Protein AF-A0A2V7YKN6-F1 (afdb_monomer_lite)

Sequence (130 aa):
MDGRFDLPEPHGTCELQIPEEVLAADVTSRRASGFGITAEIGTLVPYQRPQSWAANLFRAGFRGIFYWLRHDPARSEALALFGPHGERKTWKRGRERAISGELIRRLRTECGIEVVAPPRSDQLRIIDEM

Foldseek 3Di:
DPPDDPDPFPFFDWDWDDPDDFQAAECVDPCVVVVVRDLCLQPDPPCPVVVVVVVVCVVVVGFWYWAFHPPDPVRDIDIGGDDDDDDDPPTDIHDTDGDDPVNQVCCCPVVVDHDDGDDDPVRDDDDDDD

pLDDT: mean 82.34, std 13.86, range [32.84, 97.19]

Secondary structure (DSSP, 8-state):
------PPP--EEEEE--SS---EEE-SSGGGGGGT--GGGGT-SSTHHHHHHHHHHHHTT--EEEEE-TT-TT--EEEEE-S--S--TTS-EEEEEEPPHHHHHHHHHHH-----PPPPGGG-------

Radius of gyration: 18.83 Å; chains: 1; bounding box: 41×33×48 Å

Structure (mmCIF, N/CA/C/O backbone):
data_AF-A0A2V7YKN6-F1
#
_entry.id   AF-A0A2V7YKN6-F1
#
loop_
_atom_site.group_PDB
_atom_site.id
_atom_site.type_symbol
_atom_site.label_atom_id
_atom_site.label_alt_id
_atom_site.label_comp_id
_atom_site.label_asym_id
_atom_site.label_entity_id
_atom_site.label_seq_id
_atom_site.pdbx_PDB_ins_code
_atom_site.Cartn_x
_atom_site.Cartn_y
_atom_site.Cartn_z
_atom_site.occupancy
_atom_site.B_iso_or_equiv
_atom_site.auth_seq_id
_atom_site.auth_comp_id
_atom_site.auth_asym_id
_atom_site.auth_atom_id
_atom_site.pdbx_PDB_model_num
ATOM 1 N N . MET A 1 1 ? -24.016 5.349 -16.134 1.00 32.84 1 MET A N 1
ATOM 2 C CA . MET A 1 1 ? -22.964 6.110 -15.432 1.00 32.84 1 MET A CA 1
ATOM 3 C C . MET A 1 1 ? -21.658 5.708 -16.071 1.00 32.84 1 MET A C 1
ATOM 5 O O . MET A 1 1 ? -21.279 4.552 -15.949 1.00 32.84 1 MET A O 1
ATOM 9 N N . ASP A 1 2 ? -21.074 6.612 -16.846 1.00 37.25 2 ASP A N 1
ATOM 10 C CA . ASP A 1 2 ? -19.891 6.344 -17.657 1.00 37.25 2 ASP A CA 1
ATOM 11 C C . ASP A 1 2 ? -18.654 6.445 -16.752 1.00 37.25 2 ASP A C 1
ATOM 13 O O . ASP A 1 2 ? -18.341 7.513 -16.225 1.00 37.25 2 ASP A O 1
ATOM 17 N N . GLY A 1 3 ? -18.035 5.303 -16.449 1.00 35.44 3 GLY A N 1
ATOM 18 C CA . GLY A 1 3 ? -16.965 5.146 -15.456 1.00 35.44 3 GLY A CA 1
ATOM 19 C C . GLY A 1 3 ? -15.605 5.635 -15.949 1.00 35.44 3 GLY A C 1
ATOM 20 O O . GLY A 1 3 ? -14.612 4.920 -15.830 1.00 35.44 3 GLY A O 1
ATOM 21 N N . ARG A 1 4 ? -15.555 6.832 -16.538 1.00 39.44 4 ARG A N 1
ATOM 22 C CA . ARG A 1 4 ? -14.326 7.423 -17.061 1.00 39.44 4 ARG A CA 1
ATOM 23 C C . ARG A 1 4 ? -13.459 7.919 -15.902 1.00 39.44 4 ARG A C 1
ATOM 25 O O . ARG A 1 4 ? -13.660 9.007 -15.370 1.00 39.44 4 ARG A O 1
ATOM 32 N N . PHE A 1 5 ? -12.491 7.101 -15.504 1.00 43.38 5 PHE A N 1
ATOM 33 C CA . PHE A 1 5 ? -11.381 7.538 -14.666 1.00 43.38 5 PHE A CA 1
ATOM 34 C C . PHE A 1 5 ? -10.340 8.195 -15.577 1.00 43.38 5 PHE A C 1
ATOM 36 O O . PHE A 1 5 ? -9.469 7.512 -16.109 1.00 43.38 5 PHE A O 1
ATOM 43 N N . ASP A 1 6 ? -10.436 9.512 -15.778 1.00 43.03 6 ASP A N 1
ATOM 44 C CA . ASP A 1 6 ? -9.316 10.291 -16.320 1.00 43.03 6 ASP A CA 1
ATOM 45 C C . ASP A 1 6 ? -8.222 10.330 -15.241 1.00 43.03 6 ASP A C 1
ATOM 47 O O . ASP A 1 6 ? -8.135 11.254 -14.430 1.00 43.03 6 ASP A O 1
ATOM 51 N N . LEU A 1 7 ? -7.432 9.259 -15.163 1.00 43.66 7 LEU A N 1
ATOM 52 C CA . LEU A 1 7 ? -6.197 9.272 -14.397 1.00 43.66 7 LEU A CA 1
ATOM 53 C C . LEU A 1 7 ? -5.201 10.152 -15.166 1.00 43.66 7 LEU A C 1
ATOM 55 O O . LEU A 1 7 ? -5.057 9.961 -16.377 1.00 43.66 7 LEU A O 1
ATOM 59 N N . PRO A 1 8 ? -4.518 11.111 -14.513 1.00 50.59 8 PRO A N 1
ATOM 60 C CA . PRO A 1 8 ? -3.394 11.791 -15.147 1.00 50.59 8 PRO A CA 1
ATOM 61 C C . PRO A 1 8 ? -2.376 10.742 -15.605 1.00 50.59 8 PRO A C 1
ATOM 63 O O . PRO A 1 8 ? -2.274 9.679 -14.984 1.00 50.59 8 PRO A O 1
ATOM 66 N N . GLU A 1 9 ? -1.639 11.022 -16.685 1.00 53.22 9 GLU A N 1
ATOM 67 C CA . GLU A 1 9 ? -0.585 10.110 -17.133 1.00 53.22 9 GLU A CA 1
ATOM 68 C C . GLU A 1 9 ? 0.332 9.783 -15.937 1.00 53.22 9 GLU A C 1
ATOM 70 O O . GLU A 1 9 ? 0.825 10.691 -15.262 1.00 53.22 9 GLU A O 1
ATOM 75 N N . PRO A 1 10 ? 0.505 8.500 -15.574 1.00 54.03 10 PRO A N 1
ATOM 76 C CA . PRO A 1 10 ? 1.292 8.153 -14.402 1.00 54.03 10 PRO A CA 1
ATOM 77 C C . PRO A 1 10 ? 2.772 8.419 -14.698 1.00 54.03 10 PRO A C 1
ATOM 79 O O . PRO A 1 10 ? 3.430 7.645 -15.388 1.00 54.03 10 PRO A O 1
ATOM 82 N N . HIS A 1 11 ? 3.303 9.526 -14.174 1.00 64.44 11 HIS A N 1
ATOM 83 C CA . HIS A 1 11 ? 4.680 9.965 -14.427 1.00 64.44 11 HIS A CA 1
ATOM 84 C C . HIS A 1 11 ? 5.685 9.523 -13.353 1.00 64.44 11 HIS A C 1
ATOM 86 O O . HIS A 1 11 ? 6.891 9.713 -13.527 1.00 64.44 11 HIS A O 1
ATOM 92 N N . GLY A 1 12 ? 5.234 8.934 -12.241 1.00 76.75 12 GLY A N 1
ATOM 93 C CA . GLY A 1 12 ? 6.094 8.778 -11.074 1.00 76.75 12 GLY A CA 1
ATOM 94 C C . GLY A 1 12 ? 5.436 8.209 -9.827 1.00 76.75 12 GLY A C 1
ATOM 95 O O . GLY A 1 12 ? 4.278 7.796 -9.824 1.00 76.75 12 GLY A O 1
ATOM 96 N N . THR A 1 13 ? 6.201 8.214 -8.741 1.00 85.31 13 THR A N 1
ATOM 97 C CA . THR A 1 13 ? 5.687 8.014 -7.384 1.00 85.31 13 THR A CA 1
ATOM 98 C C . THR A 1 13 ? 5.506 9.370 -6.712 1.00 85.31 13 THR A C 1
ATOM 100 O O . THR A 1 13 ? 6.228 10.323 -7.004 1.00 85.31 13 THR A O 1
ATOM 103 N N . CYS A 1 14 ? 4.545 9.484 -5.801 1.00 86.94 14 CYS A N 1
ATOM 104 C CA . CYS A 1 14 ? 4.386 10.682 -4.986 1.00 86.94 14 CYS A CA 1
ATOM 105 C C . CYS A 1 14 ? 4.338 10.317 -3.508 1.00 86.94 14 CYS A C 1
ATOM 107 O O . CYS A 1 14 ? 3.802 9.281 -3.116 1.00 86.94 14 CYS A O 1
ATOM 109 N N . GLU A 1 15 ? 4.915 11.184 -2.688 1.00 88.94 15 GLU A N 1
ATOM 110 C CA . GLU A 1 15 ? 4.726 11.136 -1.246 1.00 88.94 15 GLU A CA 1
ATOM 111 C C . GLU A 1 15 ? 3.321 11.666 -0.930 1.00 88.94 15 GLU A C 1
ATOM 113 O O . GLU A 1 15 ? 2.888 12.683 -1.476 1.00 88.94 15 GLU A O 1
ATOM 118 N N . LEU A 1 16 ? 2.592 10.978 -0.055 1.00 88.50 16 LEU A N 1
ATOM 119 C CA . LEU A 1 1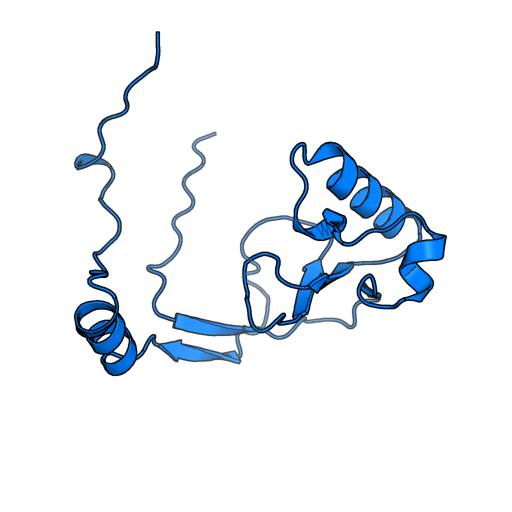6 ? 1.230 11.343 0.308 1.00 88.50 16 LEU A CA 1
ATOM 120 C C . LEU A 1 16 ? 1.100 11.379 1.826 1.00 88.50 16 LEU A C 1
ATOM 122 O O . LEU A 1 16 ? 1.381 10.389 2.499 1.00 88.50 16 LEU A O 1
ATOM 126 N N . GLN A 1 17 ? 0.666 12.520 2.359 1.00 87.94 17 GLN A N 1
ATOM 127 C CA . GLN A 1 17 ? 0.449 12.672 3.790 1.00 87.94 17 GLN A CA 1
ATOM 128 C C . GLN A 1 17 ? -1.027 12.455 4.125 1.00 87.94 17 GLN A C 1
ATOM 130 O O . GLN A 1 17 ? -1.910 13.113 3.569 1.00 87.94 17 GLN A O 1
ATOM 135 N N . ILE A 1 18 ? -1.284 11.550 5.066 1.00 88.44 18 ILE A N 1
ATOM 136 C CA . ILE A 1 18 ? -2.624 11.320 5.606 1.00 88.44 18 ILE A CA 1
ATOM 137 C C . ILE A 1 18 ? -2.978 12.521 6.499 1.00 88.44 18 ILE A C 1
ATOM 139 O O . ILE A 1 18 ? -2.155 12.914 7.329 1.00 88.44 18 ILE A O 1
ATOM 143 N N . PRO A 1 19 ? -4.154 13.151 6.316 1.00 84.94 19 PRO A N 1
ATOM 144 C CA . PRO A 1 19 ? -4.489 14.405 6.996 1.00 84.94 19 PRO A CA 1
ATOM 145 C C . PRO A 1 19 ? -4.752 14.244 8.497 1.00 84.94 19 PRO A C 1
ATOM 147 O O . PRO A 1 19 ? -4.674 15.225 9.232 1.00 84.94 19 PRO A O 1
ATOM 150 N N . GLU A 1 20 ? -5.070 13.031 8.939 1.00 87.62 20 GLU A N 1
ATOM 151 C CA . GLU A 1 20 ? -5.389 12.692 10.322 1.00 87.62 20 GLU A CA 1
ATOM 152 C C . GLU A 1 20 ? -4.666 11.409 10.736 1.00 87.62 20 GLU A C 1
ATOM 154 O O . GLU A 1 20 ? -4.317 10.577 9.894 1.00 87.62 20 GLU A O 1
ATOM 159 N N . GLU A 1 21 ? -4.437 11.242 12.037 1.00 90.56 21 GLU A N 1
ATOM 160 C CA . GLU A 1 21 ? -3.938 9.977 12.566 1.00 90.56 21 GLU A CA 1
ATOM 161 C C . GLU A 1 21 ? -5.009 8.892 12.420 1.00 90.56 21 GLU A C 1
ATOM 163 O O . GLU A 1 21 ? -6.172 9.070 12.785 1.00 90.56 21 GLU A O 1
ATOM 168 N N . VAL A 1 22 ? -4.609 7.744 11.878 1.00 91.69 22 VAL A N 1
ATOM 169 C CA . VAL A 1 22 ? -5.504 6.623 11.586 1.00 91.69 22 VAL A CA 1
ATOM 170 C C . VAL A 1 22 ? -5.096 5.436 12.443 1.00 91.69 22 VAL A C 1
ATOM 172 O O . VAL A 1 22 ? -3.980 4.931 12.334 1.00 91.69 22 VAL A O 1
ATOM 175 N N . LEU A 1 23 ? -6.039 4.920 13.234 1.00 95.88 23 LEU A N 1
ATOM 176 C CA . LEU A 1 23 ? -5.880 3.625 13.888 1.00 95.88 23 LEU A CA 1
ATOM 177 C C . LEU A 1 23 ? -6.031 2.507 12.847 1.00 95.88 23 LEU A C 1
ATOM 179 O O . LEU A 1 23 ? -7.146 2.165 12.442 1.00 95.88 23 LEU A O 1
ATOM 183 N N . ALA A 1 24 ? -4.912 1.947 12.398 1.00 95.50 24 ALA A N 1
ATOM 184 C CA . ALA A 1 24 ? -4.884 0.857 11.430 1.00 95.50 24 ALA A CA 1
ATOM 185 C C . ALA A 1 24 ? -4.671 -0.501 12.109 1.00 95.50 24 ALA A C 1
ATOM 187 O O . ALA A 1 24 ? -3.918 -0.622 13.075 1.00 95.50 24 ALA A O 1
ATOM 188 N N . ALA A 1 25 ? -5.334 -1.531 11.588 1.00 94.75 25 ALA A N 1
ATOM 189 C CA . ALA A 1 25 ? -5.099 -2.904 11.999 1.00 94.75 25 ALA A CA 1
ATOM 190 C C . ALA A 1 25 ? -3.778 -3.391 11.395 1.00 94.75 25 ALA A C 1
ATOM 192 O O . ALA A 1 25 ? -3.670 -3.534 10.176 1.00 94.75 25 ALA A O 1
ATOM 193 N N . ASP A 1 26 ? -2.784 -3.652 12.241 1.00 93.75 26 ASP A N 1
ATOM 194 C CA . ASP A 1 26 ? -1.523 -4.252 11.815 1.00 93.75 26 ASP A CA 1
ATOM 195 C C . ASP A 1 26 ? -1.687 -5.764 11.623 1.00 93.75 26 ASP A C 1
ATOM 197 O O . ASP A 1 26 ? -1.693 -6.544 12.582 1.00 93.75 26 ASP A O 1
ATOM 201 N N . VAL A 1 27 ? -1.826 -6.173 10.360 1.00 90.12 27 VAL A N 1
ATOM 202 C CA . VAL A 1 27 ? -1.955 -7.584 9.975 1.00 90.12 27 VAL A CA 1
ATOM 203 C C . VAL A 1 27 ? -0.615 -8.227 9.624 1.00 90.12 27 VAL A C 1
ATOM 205 O O . VAL A 1 27 ? -0.568 -9.413 9.300 1.00 90.12 27 VAL A O 1
ATOM 208 N N . THR A 1 28 ? 0.483 -7.473 9.718 1.00 88.94 28 THR A N 1
ATOM 209 C CA . THR A 1 28 ? 1.849 -8.000 9.583 1.00 88.94 28 THR A CA 1
ATOM 210 C C . THR A 1 28 ? 2.334 -8.649 10.881 1.00 88.94 28 THR A C 1
ATOM 212 O O . THR A 1 28 ? 3.177 -9.551 10.864 1.00 88.94 28 THR A O 1
ATOM 215 N N . SER A 1 29 ? 1.762 -8.239 12.015 1.00 90.25 29 SER A N 1
ATOM 216 C CA . SER A 1 29 ? 2.067 -8.789 13.329 1.00 90.25 29 SER A CA 1
ATOM 217 C C . SER A 1 29 ? 1.716 -10.273 13.438 1.00 90.25 29 SER A C 1
ATOM 219 O O . SER A 1 29 ? 0.609 -10.704 13.120 1.00 90.25 29 SER A O 1
ATOM 221 N N . ARG A 1 30 ? 2.611 -11.068 14.041 1.00 86.62 30 ARG A N 1
ATOM 222 C CA . ARG A 1 30 ? 2.351 -12.489 14.353 1.00 86.62 30 ARG A CA 1
ATOM 223 C C . ARG A 1 30 ? 1.086 -12.699 15.193 1.00 86.62 30 ARG A C 1
ATOM 225 O O . ARG A 1 30 ? 0.455 -13.749 15.085 1.00 86.62 30 ARG A O 1
ATOM 232 N N . ARG A 1 31 ? 0.683 -11.705 15.995 1.00 89.06 31 ARG A N 1
ATOM 233 C CA . ARG A 1 31 ? -0.552 -11.758 16.797 1.00 89.06 31 ARG A CA 1
ATOM 234 C C . ARG A 1 31 ? -1.821 -11.763 15.939 1.00 89.06 31 ARG A C 1
ATOM 236 O O . ARG A 1 31 ? -2.833 -12.281 16.396 1.00 89.06 31 ARG A O 1
ATOM 243 N N . ALA A 1 32 ? -1.760 -11.265 14.701 1.00 86.56 32 ALA A N 1
ATOM 244 C CA . ALA A 1 32 ? -2.889 -11.266 13.772 1.00 86.56 32 ALA A CA 1
ATOM 245 C C . ALA A 1 32 ? -3.392 -12.689 13.457 1.00 86.56 32 ALA A C 1
ATOM 247 O O . ALA A 1 32 ? -4.588 -12.884 13.243 1.00 86.56 32 ALA A O 1
ATOM 248 N N . SER A 1 33 ? -2.514 -13.700 13.531 1.00 83.81 33 SER A N 1
ATOM 249 C CA . SER A 1 33 ? -2.890 -15.112 13.355 1.00 83.81 33 SER A CA 1
ATOM 250 C C . SER A 1 33 ? -3.967 -15.585 14.341 1.00 83.81 33 SER A C 1
ATOM 252 O O . SER A 1 33 ? -4.817 -16.394 13.973 1.00 83.81 33 SER A O 1
ATOM 254 N N . GLY A 1 34 ? -4.009 -15.021 15.555 1.00 84.25 34 GLY A N 1
ATOM 255 C CA . GLY A 1 34 ? -5.045 -15.315 16.551 1.00 84.25 34 GLY A CA 1
ATOM 256 C C . GLY A 1 34 ? -6.453 -14.864 16.143 1.00 84.25 34 GLY A C 1
ATOM 257 O O . GLY A 1 34 ? -7.430 -15.300 16.742 1.00 84.25 34 GLY A O 1
ATOM 258 N N . PHE A 1 35 ? -6.568 -14.035 15.102 1.00 79.94 35 PHE A N 1
ATOM 259 C CA . PHE A 1 35 ? -7.831 -13.553 14.536 1.00 79.94 35 PHE A CA 1
ATOM 260 C C . PHE A 1 35 ? -8.185 -14.253 13.213 1.00 79.94 35 PHE A C 1
ATOM 262 O O . PHE A 1 35 ? -9.040 -13.780 12.466 1.00 79.94 35 PHE A O 1
ATOM 269 N N . GLY A 1 36 ? -7.510 -15.366 12.897 1.00 78.31 36 GLY A N 1
ATOM 270 C CA . GLY A 1 36 ? -7.709 -16.110 11.651 1.00 78.31 36 GLY A CA 1
ATOM 271 C C . GLY A 1 36 ? -7.164 -15.397 10.411 1.00 78.31 36 GLY A C 1
ATOM 272 O O . GLY A 1 36 ? -7.503 -15.779 9.292 1.00 78.31 36 GLY A O 1
ATOM 273 N N . ILE A 1 37 ? -6.339 -14.361 10.595 1.00 81.25 37 ILE A N 1
ATOM 274 C CA . ILE A 1 37 ? -5.670 -13.660 9.502 1.00 81.25 37 ILE A CA 1
ATOM 275 C C . ILE A 1 37 ? -4.436 -14.458 9.083 1.00 81.25 37 ILE A C 1
ATOM 277 O O . ILE A 1 37 ? -3.589 -14.807 9.906 1.00 81.25 37 ILE A O 1
ATOM 281 N N . THR A 1 38 ? -4.332 -14.730 7.786 1.00 76.06 38 THR A N 1
ATOM 282 C CA . THR A 1 38 ? -3.214 -15.448 7.168 1.00 76.06 38 THR A CA 1
ATOM 283 C C . THR A 1 38 ? -2.507 -14.544 6.156 1.00 76.06 38 THR A C 1
ATOM 285 O O . THR A 1 38 ? -2.989 -13.459 5.822 1.00 76.06 38 THR A O 1
ATOM 288 N N . ALA A 1 39 ? -1.382 -15.009 5.600 1.00 71.19 39 ALA A N 1
ATOM 289 C CA . ALA A 1 39 ? -0.721 -14.335 4.477 1.00 71.19 39 ALA A CA 1
ATOM 290 C C . ALA A 1 39 ? -1.642 -14.173 3.246 1.00 71.19 39 ALA A C 1
ATOM 292 O O . ALA A 1 39 ? -1.359 -13.370 2.359 1.00 71.19 39 ALA A O 1
ATOM 293 N N . GLU A 1 40 ? -2.773 -14.888 3.215 1.00 72.62 40 GLU A N 1
ATOM 294 C CA . GLU A 1 40 ? -3.756 -14.806 2.143 1.00 72.62 40 GLU A CA 1
ATOM 295 C C . GLU A 1 40 ? -4.540 -13.484 2.111 1.00 72.62 40 GLU A C 1
ATOM 297 O O . GLU A 1 40 ? -5.200 -13.184 1.115 1.00 72.62 40 GLU A O 1
ATOM 302 N N . ILE A 1 41 ? -4.434 -12.651 3.154 1.00 69.06 41 ILE A N 1
ATOM 303 C CA . ILE A 1 41 ? -5.044 -11.311 3.199 1.00 69.06 41 ILE A CA 1
ATOM 304 C C . ILE A 1 41 ? -4.618 -10.414 2.034 1.00 69.06 41 ILE A C 1
ATOM 306 O O . ILE A 1 41 ? -5.397 -9.566 1.604 1.00 69.06 41 ILE A O 1
ATOM 310 N N . GLY A 1 42 ? -3.423 -10.645 1.482 1.00 63.59 42 GLY A N 1
ATOM 311 C CA . GLY A 1 42 ? -2.920 -9.945 0.302 1.00 63.59 42 GLY A CA 1
ATOM 312 C C . GLY A 1 42 ? -3.111 -10.688 -1.023 1.00 63.59 42 GLY A C 1
ATOM 313 O O . GLY A 1 42 ? -2.916 -10.075 -2.070 1.00 63.59 42 GLY A O 1
ATOM 314 N N . THR A 1 43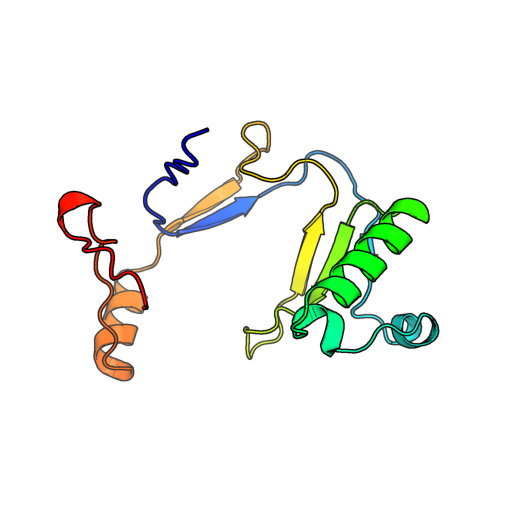 ? -3.460 -11.979 -1.026 1.00 64.50 43 THR A N 1
ATOM 315 C CA . THR A 1 43 ? -3.281 -12.850 -2.210 1.00 64.50 43 THR A CA 1
ATOM 316 C C . THR A 1 43 ? -4.538 -13.591 -2.678 1.00 64.50 43 THR A C 1
ATOM 318 O O . THR A 1 43 ? -4.503 -14.203 -3.743 1.00 64.50 43 THR A O 1
ATOM 321 N N . LEU A 1 44 ? -5.651 -13.534 -1.937 1.00 70.50 44 LEU A N 1
ATOM 322 C CA . LEU A 1 44 ? -6.840 -14.343 -2.234 1.00 70.50 44 LEU A CA 1
ATOM 323 C C . LEU A 1 44 ? -7.717 -13.812 -3.379 1.00 70.50 44 LEU A C 1
ATOM 325 O O . LEU A 1 44 ? -8.161 -12.662 -3.379 1.00 70.50 44 LEU A O 1
ATOM 329 N N . VAL A 1 45 ? -8.082 -14.738 -4.268 1.00 64.94 45 VAL A N 1
ATOM 330 C CA . VAL A 1 45 ? -9.304 -14.715 -5.083 1.00 64.94 45 VAL A CA 1
ATOM 331 C C . VAL A 1 45 ? -10.122 -15.942 -4.651 1.00 64.94 45 VAL A C 1
ATOM 333 O O . VAL A 1 45 ? -9.561 -17.038 -4.632 1.00 64.94 45 VAL A O 1
ATOM 336 N N . PRO A 1 46 ? -11.408 -15.810 -4.268 1.00 73.69 46 PRO A N 1
ATOM 337 C CA . PRO A 1 46 ? -12.271 -14.630 -4.377 1.00 73.69 46 PRO A CA 1
ATOM 338 C C . PRO A 1 46 ? -12.088 -13.598 -3.247 1.00 73.69 46 PRO A C 1
ATOM 340 O O . PRO A 1 46 ? -11.848 -13.937 -2.088 1.00 73.69 46 PRO A O 1
ATOM 343 N N . TYR A 1 47 ? -12.306 -12.318 -3.571 1.00 78.81 47 TYR A N 1
ATOM 344 C CA . TYR A 1 47 ? -12.139 -11.176 -2.653 1.00 78.81 47 TYR A CA 1
ATOM 345 C C . TYR A 1 47 ? -13.110 -11.136 -1.462 1.00 78.81 47 TYR A C 1
ATOM 347 O O . TYR A 1 47 ? -12.968 -10.283 -0.587 1.00 78.81 47 TYR A O 1
ATOM 355 N N . GLN A 1 48 ? -14.070 -12.057 -1.391 1.00 81.38 48 GLN A N 1
ATOM 356 C CA . GLN A 1 48 ? -15.076 -12.124 -0.328 1.00 81.38 48 GLN A CA 1
ATOM 357 C C . GLN A 1 48 ? -14.441 -12.226 1.066 1.00 81.38 48 GLN A C 1
ATOM 359 O O . GLN A 1 48 ? -14.866 -11.540 1.994 1.00 81.38 48 GLN A O 1
ATOM 364 N N . ARG A 1 49 ? -13.392 -13.048 1.218 1.00 80.62 49 ARG A N 1
ATOM 365 C CA . ARG A 1 49 ? -12.675 -13.208 2.494 1.00 80.62 49 ARG A CA 1
ATOM 366 C C . ARG A 1 49 ? -11.937 -11.921 2.905 1.00 80.62 49 ARG A C 1
ATOM 368 O O . ARG A 1 49 ? -12.244 -11.414 3.985 1.00 80.62 49 ARG A O 1
ATOM 375 N N . PRO A 1 50 ? -11.065 -11.326 2.059 1.00 81.69 50 PRO A N 1
ATOM 376 C CA . PRO A 1 50 ? -10.479 -10.010 2.325 1.00 81.69 50 PRO A CA 1
ATOM 377 C C . PRO A 1 50 ? -11.502 -8.917 2.656 1.00 81.69 50 PRO A C 1
ATOM 379 O O . PRO A 1 50 ? -11.308 -8.157 3.603 1.00 81.69 50 PRO A O 1
ATOM 382 N N . GLN A 1 51 ? -12.622 -8.863 1.931 1.00 86.12 51 GLN A N 1
ATOM 383 C CA . GLN A 1 51 ? -13.693 -7.897 2.190 1.00 86.12 51 GLN A CA 1
ATOM 384 C C . GLN A 1 51 ? -14.381 -8.139 3.539 1.00 86.12 51 GLN A C 1
ATOM 386 O O . GLN A 1 51 ? -14.666 -7.182 4.257 1.00 86.12 51 GLN A O 1
ATOM 391 N N . SER A 1 52 ? -14.606 -9.398 3.928 1.00 86.62 52 SER A N 1
ATOM 392 C CA . SER A 1 52 ? -15.162 -9.726 5.244 1.00 86.62 52 SER A CA 1
ATOM 393 C C . SER A 1 52 ? -14.214 -9.340 6.379 1.00 86.62 52 SER A C 1
ATOM 395 O O . SER A 1 52 ? -14.674 -8.818 7.395 1.00 86.62 52 SER A O 1
ATOM 397 N N . TRP A 1 53 ? -12.904 -9.564 6.227 1.00 86.19 53 TRP A N 1
ATOM 398 C CA . TRP A 1 53 ? -11.915 -9.087 7.197 1.00 86.19 53 TRP A CA 1
ATOM 399 C C . TRP A 1 53 ? -11.935 -7.563 7.299 1.00 86.19 53 TRP A C 1
ATOM 401 O O . TRP A 1 53 ? -12.057 -7.036 8.402 1.00 86.19 53 TRP A O 1
ATOM 411 N N . ALA A 1 54 ? -11.912 -6.855 6.167 1.00 88.81 54 ALA A N 1
ATOM 412 C CA . ALA A 1 54 ? -12.008 -5.397 6.132 1.00 88.81 54 ALA A CA 1
ATOM 413 C C . ALA A 1 54 ? -13.270 -4.876 6.841 1.00 88.81 54 ALA A C 1
ATOM 415 O O . ALA A 1 54 ? -13.184 -3.979 7.678 1.00 88.81 54 ALA A O 1
ATOM 416 N N . ALA A 1 55 ? -14.431 -5.481 6.574 1.00 90.12 55 ALA A N 1
ATOM 417 C CA . ALA A 1 55 ? -15.689 -5.110 7.215 1.00 90.12 55 ALA A CA 1
ATOM 418 C C . ALA A 1 55 ? -15.660 -5.329 8.738 1.00 90.12 55 ALA A C 1
ATOM 420 O O . ALA A 1 55 ? -16.111 -4.467 9.494 1.00 90.12 55 ALA A O 1
ATOM 421 N N . ASN A 1 56 ? -15.109 -6.453 9.203 1.00 91.50 56 ASN A N 1
ATOM 422 C CA . ASN A 1 56 ? -15.008 -6.755 10.632 1.00 91.50 56 ASN A CA 1
ATOM 423 C C . ASN A 1 56 ? -14.019 -5.829 11.351 1.00 91.50 56 ASN A C 1
ATOM 425 O O . ASN A 1 56 ? -14.324 -5.339 12.435 1.00 91.50 56 ASN A O 1
ATOM 429 N N . LEU A 1 57 ? -12.874 -5.530 10.735 1.00 92.38 57 LEU A N 1
ATOM 430 C CA . LEU A 1 57 ? -11.891 -4.593 11.282 1.00 92.38 57 LEU A CA 1
ATOM 431 C C . LEU A 1 57 ? -12.457 -3.170 11.359 1.00 92.38 57 LEU A C 1
ATOM 433 O O . LEU A 1 57 ? -12.298 -2.500 12.377 1.00 92.38 57 LEU A O 1
ATOM 437 N N . PHE A 1 58 ? -13.189 -2.728 10.334 1.00 94.44 58 PHE A N 1
ATOM 438 C CA . PHE A 1 58 ? -13.881 -1.441 10.370 1.00 94.44 58 PHE A CA 1
ATOM 439 C C . PHE A 1 58 ? -14.910 -1.373 11.511 1.00 94.44 58 PHE A C 1
ATOM 441 O O . PHE A 1 58 ? -14.933 -0.401 12.270 1.00 94.44 58 PHE A O 1
ATOM 448 N N . ARG A 1 59 ? -15.717 -2.432 11.688 1.00 94.69 59 ARG A N 1
ATOM 449 C CA . ARG A 1 59 ? -16.678 -2.554 12.802 1.00 94.69 59 ARG A CA 1
ATOM 450 C C . ARG A 1 59 ? -16.003 -2.575 14.1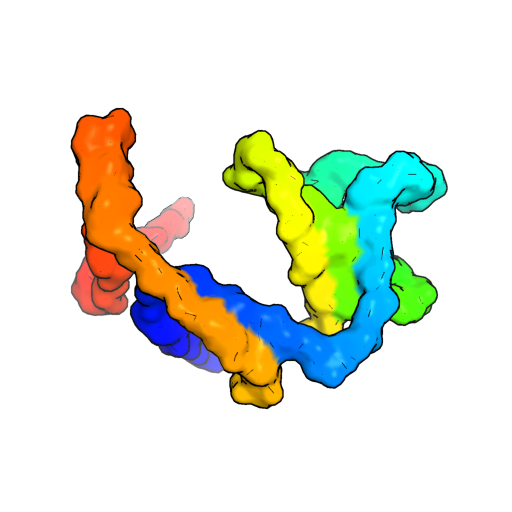74 1.00 94.69 59 ARG A C 1
ATOM 452 O O . ARG A 1 59 ? -16.582 -2.070 15.128 1.00 94.69 59 ARG A O 1
ATOM 459 N N . ALA A 1 60 ? -14.785 -3.106 14.268 1.00 93.75 60 ALA A N 1
ATOM 460 C CA . ALA A 1 60 ? -13.976 -3.098 15.487 1.00 93.75 60 ALA A CA 1
ATOM 461 C C . ALA A 1 60 ? -13.335 -1.728 15.798 1.00 93.75 60 ALA A C 1
ATOM 463 O O . ALA A 1 60 ? -12.642 -1.595 16.801 1.00 93.75 60 ALA A O 1
ATOM 464 N N . GLY A 1 61 ? -13.561 -0.706 14.964 1.00 95.25 61 GLY A N 1
ATOM 465 C CA . GLY A 1 61 ? -13.091 0.661 15.197 1.00 95.25 61 GLY A CA 1
ATOM 466 C C . GLY A 1 61 ? -11.832 1.046 14.422 1.00 95.25 61 GLY A C 1
ATOM 467 O O . GLY A 1 61 ? -11.464 2.220 14.428 1.00 95.25 61 GLY A O 1
ATOM 468 N N . PHE A 1 62 ? -11.210 0.117 13.691 1.00 96.06 62 PHE A N 1
ATOM 469 C CA . PHE A 1 62 ? -10.082 0.446 12.824 1.00 96.06 62 PHE A CA 1
ATOM 470 C C . PHE A 1 62 ? -10.528 1.304 11.630 1.00 96.06 62 PHE A C 1
ATOM 472 O O . PHE A 1 62 ? -11.689 1.307 11.206 1.00 96.06 62 PHE A O 1
ATOM 479 N N . ARG A 1 63 ? -9.583 2.064 11.082 1.00 95.44 63 ARG A N 1
ATOM 480 C CA . ARG A 1 63 ? -9.762 2.967 9.934 1.00 95.44 63 ARG A CA 1
ATOM 481 C C . ARG A 1 63 ? -8.889 2.588 8.739 1.00 95.44 63 ARG A C 1
ATOM 483 O O . ARG A 1 63 ? -8.977 3.211 7.686 1.00 95.44 63 ARG A O 1
ATOM 490 N N . GLY A 1 64 ? -8.115 1.518 8.873 1.00 94.25 64 GLY A N 1
ATOM 491 C CA . GLY A 1 64 ? -7.348 0.931 7.790 1.00 94.25 64 GLY A CA 1
ATOM 492 C C . GLY A 1 64 ? -6.703 -0.388 8.185 1.00 94.25 64 GLY A C 1
ATOM 493 O O . GLY A 1 64 ? -6.905 -0.887 9.294 1.00 94.25 64 GLY A O 1
ATOM 494 N N . ILE A 1 65 ? -5.918 -0.931 7.264 1.00 93.31 65 ILE A N 1
ATOM 495 C CA . ILE A 1 65 ? -5.157 -2.169 7.394 1.00 93.31 65 ILE A CA 1
ATOM 496 C C . ILE A 1 65 ? -3.729 -1.893 6.935 1.00 93.31 65 ILE A C 1
ATOM 498 O O . ILE A 1 65 ? -3.529 -1.380 5.833 1.00 93.31 65 ILE A O 1
ATOM 502 N N . PHE A 1 66 ? -2.756 -2.267 7.758 1.00 93.06 66 PHE A N 1
ATOM 503 C CA . PHE A 1 66 ? -1.338 -2.250 7.420 1.00 93.06 66 PHE A CA 1
ATOM 504 C C . PHE A 1 66 ? -0.879 -3.666 7.054 1.00 93.06 66 PHE A C 1
ATOM 506 O O . PHE A 1 66 ? -1.030 -4.578 7.867 1.00 93.06 66 PHE A O 1
ATOM 513 N N . TYR A 1 67 ? -0.400 -3.871 5.824 1.00 89.50 67 TYR A N 1
ATOM 514 C CA . TYR A 1 67 ? -0.199 -5.196 5.221 1.00 89.50 67 TYR A CA 1
ATOM 515 C C . TYR A 1 67 ? 1.017 -5.249 4.285 1.00 89.50 67 TYR A C 1
ATOM 517 O O . TYR A 1 67 ? 1.505 -4.223 3.823 1.00 89.50 67 TYR A O 1
ATOM 525 N N . TRP A 1 68 ? 1.482 -6.458 3.958 1.00 88.38 68 TRP A N 1
ATOM 526 C CA . TRP A 1 68 ? 2.557 -6.676 2.982 1.00 88.38 68 TRP A CA 1
ATOM 527 C C . TRP A 1 68 ? 2.044 -6.608 1.539 1.00 88.38 68 TRP A C 1
ATOM 529 O O . TRP A 1 68 ? 1.048 -7.255 1.198 1.00 88.38 68 TRP A O 1
ATOM 539 N N . LEU A 1 69 ? 2.755 -5.895 0.663 1.00 85.69 69 LEU A N 1
ATOM 540 C CA . LEU A 1 69 ? 2.455 -5.875 -0.767 1.00 85.69 69 LEU A CA 1
ATOM 541 C C . LEU A 1 69 ? 2.711 -7.249 -1.396 1.00 85.69 69 LEU A C 1
ATOM 543 O O . LEU A 1 69 ? 3.832 -7.745 -1.435 1.00 85.69 69 LEU A O 1
ATOM 547 N N . ARG A 1 70 ? 1.651 -7.847 -1.948 1.00 77.00 70 ARG A N 1
ATOM 548 C CA . ARG A 1 70 ? 1.674 -9.207 -2.515 1.00 77.00 70 ARG A CA 1
ATOM 549 C C . ARG A 1 70 ? 2.655 -9.401 -3.676 1.00 77.00 70 ARG A C 1
ATOM 551 O O . ARG A 1 70 ? 3.152 -10.501 -3.877 1.00 77.00 70 ARG A O 1
ATOM 558 N N . HIS A 1 71 ? 2.870 -8.341 -4.455 1.00 78.00 71 HIS A N 1
ATOM 559 C CA . HIS A 1 71 ? 3.633 -8.363 -5.707 1.00 78.00 71 HIS A CA 1
ATOM 560 C C . HIS A 1 71 ? 4.988 -7.681 -5.572 1.00 78.00 71 HIS A C 1
ATOM 562 O O . HIS A 1 71 ? 5.653 -7.457 -6.577 1.00 78.00 71 HIS A O 1
ATOM 568 N N . ASP A 1 72 ? 5.386 -7.336 -4.348 1.00 83.19 72 ASP A N 1
ATOM 569 C CA . ASP A 1 72 ? 6.704 -6.787 -4.091 1.00 83.19 72 ASP A CA 1
ATOM 570 C C . ASP A 1 72 ? 7.613 -7.867 -3.483 1.00 83.19 72 ASP A C 1
ATOM 572 O O . ASP A 1 72 ? 7.426 -8.245 -2.321 1.00 83.19 72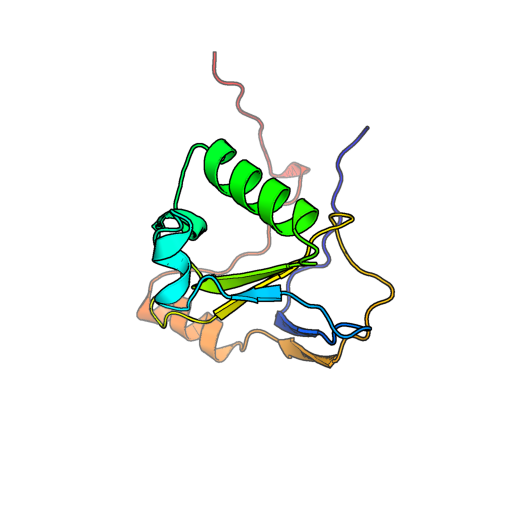 ASP A O 1
ATOM 576 N N . PRO A 1 73 ? 8.620 -8.359 -4.228 1.00 80.75 73 PRO A N 1
ATOM 577 C CA . PRO A 1 73 ? 9.597 -9.311 -3.711 1.00 80.75 73 PRO A CA 1
ATOM 578 C C . PRO A 1 73 ? 10.354 -8.796 -2.483 1.00 80.75 73 PRO A C 1
ATOM 580 O O . PRO A 1 73 ? 10.765 -9.600 -1.646 1.00 80.75 73 PRO A O 1
ATOM 583 N N . ALA A 1 74 ? 10.519 -7.475 -2.348 1.00 87.88 74 ALA A N 1
ATOM 584 C CA . ALA A 1 74 ? 11.164 -6.859 -1.193 1.00 87.88 74 ALA A CA 1
ATOM 585 C C . ALA A 1 74 ? 10.276 -6.860 0.062 1.00 87.88 74 ALA A C 1
ATOM 587 O O . ALA A 1 74 ? 10.749 -6.502 1.138 1.00 87.88 74 ALA A O 1
ATOM 588 N N . ARG A 1 75 ? 9.010 -7.290 -0.064 1.00 82.75 75 ARG A N 1
ATOM 589 C CA . ARG A 1 75 ? 7.993 -7.243 0.988 1.00 82.75 75 ARG A CA 1
ATOM 590 C C . ARG A 1 75 ? 7.852 -5.836 1.559 1.00 82.75 75 ARG A C 1
ATOM 592 O O . ARG A 1 75 ? 7.931 -5.662 2.767 1.00 82.75 75 ARG A O 1
ATOM 599 N N . SER A 1 76 ? 7.643 -4.827 0.719 1.00 89.31 76 SER A N 1
ATOM 600 C CA . SER A 1 76 ? 7.271 -3.515 1.247 1.00 89.31 76 SER A CA 1
ATOM 601 C C . SER A 1 76 ? 5.900 -3.564 1.917 1.00 89.31 76 SER A C 1
ATOM 603 O O . SER A 1 76 ? 5.027 -4.376 1.585 1.00 89.31 76 SER A O 1
ATOM 605 N N . GLU A 1 77 ? 5.717 -2.658 2.863 1.00 90.56 77 GLU A N 1
ATOM 606 C CA . GLU A 1 77 ? 4.475 -2.476 3.596 1.00 90.56 77 GLU A CA 1
ATOM 607 C C . GLU A 1 77 ? 3.569 -1.490 2.860 1.00 90.56 77 GLU A C 1
ATOM 609 O O . GLU A 1 77 ? 4.020 -0.578 2.164 1.00 90.56 77 GLU A O 1
ATOM 614 N N . ALA A 1 78 ? 2.267 -1.663 3.030 1.00 90.69 78 ALA A N 1
ATOM 615 C CA . ALA A 1 78 ? 1.258 -0.775 2.498 1.00 90.69 78 ALA A CA 1
ATOM 616 C C . ALA A 1 78 ? 0.157 -0.537 3.522 1.00 90.69 78 ALA A C 1
ATOM 618 O O . ALA A 1 78 ? -0.146 -1.376 4.371 1.00 90.69 78 ALA A O 1
ATOM 619 N N . LEU A 1 79 ? -0.482 0.621 3.387 1.00 92.12 79 LEU A N 1
ATOM 620 C CA . LEU A 1 79 ? -1.645 1.000 4.167 1.00 92.12 79 LEU A CA 1
ATOM 621 C C . LEU A 1 79 ? -2.857 1.105 3.242 1.00 92.12 79 LEU A C 1
ATOM 623 O O . LEU A 1 79 ? -2.880 1.916 2.318 1.00 92.12 79 LEU A O 1
ATOM 627 N N . ALA A 1 80 ? -3.875 0.292 3.506 1.00 90.94 80 ALA A N 1
ATOM 628 C CA . ALA A 1 80 ? -5.194 0.427 2.903 1.00 90.94 80 ALA A CA 1
ATOM 629 C C . ALA A 1 80 ? -6.114 1.131 3.897 1.00 90.94 80 ALA A C 1
ATOM 631 O O . ALA A 1 80 ? -6.180 0.744 5.060 1.00 90.94 80 ALA A O 1
ATOM 632 N N . LEU A 1 81 ? -6.841 2.150 3.453 1.00 92.19 81 LEU A N 1
ATOM 633 C CA . LEU A 1 81 ? -7.726 2.928 4.316 1.00 92.19 81 LEU A CA 1
ATOM 634 C C . LEU A 1 81 ? -9.184 2.641 4.004 1.00 92.19 81 LEU A C 1
ATOM 636 O O . LEU A 1 81 ? -9.571 2.493 2.845 1.00 92.19 81 LEU A O 1
ATOM 640 N N . PHE A 1 82 ? -9.995 2.588 5.053 1.00 91.81 82 PHE A N 1
ATOM 641 C CA . PHE A 1 82 ? -11.436 2.454 4.925 1.00 91.81 82 PHE A CA 1
ATOM 642 C C . PHE A 1 82 ? -12.079 3.813 4.638 1.00 91.81 82 PHE A C 1
ATOM 644 O O . PHE A 1 82 ? -11.638 4.849 5.133 1.00 91.81 82 PHE A O 1
ATOM 651 N N . GLY A 1 83 ? -13.153 3.805 3.849 1.00 86.50 83 GLY A N 1
ATOM 652 C CA . GLY A 1 83 ? -13.922 4.998 3.505 1.00 86.50 83 GLY A CA 1
ATOM 653 C C . GLY A 1 83 ? -14.152 5.129 1.998 1.00 86.50 83 GLY A C 1
ATOM 654 O O . GLY A 1 83 ? -14.064 4.135 1.277 1.00 86.50 83 GLY A O 1
ATOM 655 N N . PRO A 1 84 ? -14.462 6.347 1.514 1.00 85.69 84 PRO A N 1
ATOM 656 C CA . PRO A 1 84 ? -14.683 6.593 0.093 1.00 85.69 84 PRO A CA 1
ATOM 657 C C . PRO A 1 84 ? -13.521 6.102 -0.781 1.00 85.69 84 PRO A C 1
ATOM 659 O O . PRO A 1 84 ? -12.351 6.323 -0.457 1.00 85.69 84 PRO A O 1
ATOM 662 N N . HIS A 1 85 ? -13.855 5.448 -1.890 1.00 83.44 85 HIS A N 1
ATOM 663 C CA . HIS A 1 85 ? -12.886 5.048 -2.905 1.00 83.44 85 HIS A CA 1
ATOM 664 C C . HIS A 1 85 ? -12.579 6.220 -3.849 1.00 83.44 85 HIS A C 1
ATOM 666 O O . HIS A 1 85 ? -13.337 7.187 -3.924 1.00 83.44 85 HIS A O 1
ATOM 672 N N . GLY A 1 86 ? -11.478 6.109 -4.592 1.00 84.00 86 GLY A N 1
ATOM 673 C CA . GLY A 1 86 ? -11.063 7.103 -5.579 1.00 84.00 86 GLY A CA 1
ATOM 674 C C . GLY A 1 86 ? -10.042 8.114 -5.061 1.00 84.00 86 GLY A C 1
ATOM 675 O O . GLY A 1 86 ? -9.567 8.053 -3.924 1.00 84.00 86 GLY A O 1
ATOM 676 N N . GLU A 1 87 ? -9.670 9.033 -5.948 1.00 82.81 87 GLU A N 1
ATOM 677 C CA . GLU A 1 87 ? -8.628 10.023 -5.699 1.00 82.81 87 GLU A CA 1
ATOM 678 C C . GLU A 1 87 ? -9.011 10.994 -4.570 1.00 82.81 87 GLU A C 1
ATOM 680 O O . GLU A 1 87 ? -10.080 11.609 -4.565 1.00 82.81 87 GLU A O 1
ATOM 685 N N . ARG A 1 88 ? -8.088 11.191 -3.623 1.00 84.69 88 ARG A N 1
ATOM 686 C CA . ARG A 1 88 ? -8.239 12.154 -2.530 1.00 84.69 88 ARG A CA 1
ATOM 687 C C . ARG A 1 88 ? -7.664 13.513 -2.932 1.00 84.69 88 ARG A C 1
ATOM 689 O O . ARG A 1 88 ? -6.485 13.785 -2.728 1.00 84.69 88 ARG A O 1
ATOM 696 N N . LYS A 1 89 ? -8.509 14.389 -3.483 1.00 83.50 89 LYS A N 1
ATOM 697 C CA . LYS A 1 89 ? -8.100 15.733 -3.950 1.00 83.50 89 LYS A CA 1
ATOM 698 C C . LYS A 1 89 ? -7.692 16.698 -2.831 1.00 83.50 89 LYS A C 1
ATOM 700 O O . LYS A 1 89 ? -6.958 17.644 -3.083 1.00 83.50 89 LYS A O 1
ATOM 705 N N . THR A 1 90 ? -8.164 16.471 -1.606 1.00 86.06 90 THR A N 1
ATOM 706 C CA . THR A 1 90 ? -7.893 17.336 -0.444 1.00 86.06 90 THR A CA 1
ATOM 707 C C . THR A 1 90 ? -6.625 16.961 0.318 1.00 86.06 90 THR A C 1
ATOM 709 O O . THR A 1 90 ? -6.219 17.681 1.227 1.00 86.06 90 THR A O 1
ATOM 712 N N . TRP A 1 91 ? -6.011 15.824 -0.005 1.00 88.19 91 TRP A N 1
ATOM 713 C CA . TRP A 1 91 ? -4.829 15.358 0.701 1.00 88.19 91 TRP A CA 1
ATOM 714 C C . TRP A 1 91 ? -3.596 16.114 0.236 1.00 88.19 91 TRP A C 1
ATOM 716 O O . TRP A 1 91 ? -3.403 16.345 -0.960 1.00 88.19 91 TRP A O 1
ATOM 726 N N . LYS A 1 92 ? -2.742 16.484 1.191 1.00 86.56 92 LYS A N 1
ATOM 727 C CA . LYS A 1 92 ? -1.481 17.146 0.874 1.00 86.56 92 LYS A CA 1
ATOM 728 C C . LYS A 1 92 ? -0.582 16.157 0.139 1.00 86.56 92 LYS A C 1
ATOM 730 O O . LYS A 1 92 ? -0.143 15.156 0.707 1.00 86.56 92 LYS A O 1
ATOM 735 N N . ARG A 1 93 ? -0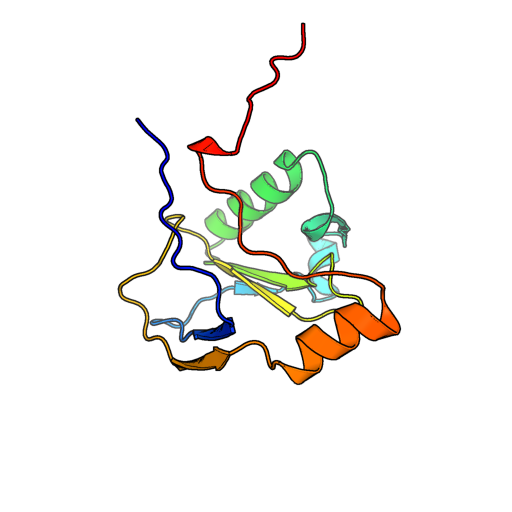.322 16.456 -1.132 1.00 86.00 93 ARG A N 1
ATOM 736 C CA . ARG A 1 93 ? 0.701 15.775 -1.922 1.00 86.00 93 ARG A CA 1
ATOM 737 C C . ARG A 1 93 ? 2.061 16.329 -1.526 1.00 86.00 93 ARG A C 1
ATOM 739 O O . ARG A 1 93 ? 2.241 17.543 -1.453 1.00 86.00 93 ARG A O 1
ATOM 746 N N . GLY A 1 94 ? 2.974 15.424 -1.216 1.00 84.31 94 GLY A N 1
ATOM 747 C CA . GLY A 1 94 ? 4.372 15.718 -0.968 1.00 84.31 94 GLY A CA 1
ATOM 748 C C . GLY A 1 94 ? 5.162 15.740 -2.270 1.00 84.31 94 GLY A C 1
ATOM 749 O O . GLY A 1 94 ? 4.662 16.126 -3.327 1.00 84.31 94 GLY A O 1
ATOM 750 N N . ARG A 1 95 ? 6.424 15.322 -2.188 1.00 86.38 95 ARG A N 1
ATOM 751 C CA . ARG A 1 95 ? 7.327 15.310 -3.335 1.00 86.38 95 ARG A CA 1
ATOM 752 C C . ARG A 1 95 ? 6.888 14.269 -4.360 1.00 86.38 95 ARG A C 1
ATOM 754 O O . ARG A 1 95 ? 6.712 13.098 -4.031 1.00 86.38 95 ARG A O 1
ATOM 761 N N . GLU A 1 96 ? 6.788 14.697 -5.609 1.00 86.88 96 GLU A N 1
ATOM 762 C CA . GLU A 1 96 ? 6.689 13.799 -6.753 1.00 86.88 96 GLU A CA 1
ATOM 763 C C . GLU A 1 96 ? 8.090 13.400 -7.228 1.00 86.88 96 GLU A C 1
ATOM 765 O O . GLU A 1 96 ? 9.025 14.207 -7.230 1.00 86.88 96 GLU A O 1
ATOM 770 N N . ARG A 1 97 ? 8.250 12.135 -7.609 1.00 86.56 97 ARG A N 1
ATOM 771 C CA . ARG A 1 97 ? 9.470 11.592 -8.198 1.00 86.56 97 ARG A CA 1
ATOM 772 C C . ARG A 1 97 ? 9.117 10.933 -9.514 1.00 86.56 97 ARG A C 1
ATOM 774 O O . ARG A 1 97 ? 8.475 9.884 -9.529 1.00 86.56 97 ARG A O 1
ATOM 781 N N . ALA A 1 98 ? 9.580 11.538 -10.600 1.00 85.62 98 ALA A N 1
ATOM 782 C CA . ALA A 1 98 ? 9.438 10.955 -11.920 1.00 85.62 98 ALA A CA 1
ATOM 783 C C . ALA A 1 98 ? 10.148 9.594 -12.000 1.00 85.62 98 ALA A C 1
ATOM 785 O O . ALA A 1 98 ? 11.207 9.394 -11.392 1.00 85.62 98 ALA A O 1
ATOM 786 N N . ILE A 1 99 ? 9.590 8.674 -12.786 1.00 85.31 99 ILE A N 1
ATOM 787 C CA . ILE A 1 99 ? 10.294 7.446 -13.168 1.00 85.31 99 ILE A CA 1
ATOM 788 C C . ILE A 1 99 ? 11.528 7.856 -13.977 1.00 85.31 99 ILE A C 1
ATOM 790 O O . ILE A 1 99 ? 11.419 8.556 -14.983 1.00 85.31 99 ILE A O 1
ATOM 794 N N . SER A 1 100 ? 12.720 7.456 -13.530 1.00 86.94 100 SER A N 1
ATOM 795 C CA . SER A 1 100 ? 13.951 7.899 -14.182 1.00 86.94 100 SER A CA 1
ATOM 796 C C . SER A 1 100 ? 14.101 7.278 -15.574 1.00 86.94 100 SER A C 1
ATOM 798 O O . SER A 1 100 ? 13.836 6.092 -15.780 1.00 86.94 100 SER A O 1
ATOM 800 N N . GLY A 1 101 ? 14.608 8.065 -16.529 1.00 87.38 101 GLY A N 1
ATOM 801 C CA . GLY A 1 101 ? 14.962 7.552 -17.857 1.00 87.38 101 GLY A CA 1
ATOM 802 C C . GLY A 1 101 ? 16.007 6.432 -17.795 1.00 87.38 101 GLY A C 1
ATOM 803 O O . GLY A 1 101 ? 15.991 5.528 -18.624 1.00 87.38 101 GLY A O 1
ATOM 804 N N . GLU A 1 102 ? 16.858 6.441 -16.763 1.00 91.50 102 GLU A N 1
ATOM 805 C CA . GLU A 1 102 ? 17.782 5.347 -16.458 1.00 91.50 102 GLU A CA 1
ATOM 806 C C . GLU A 1 102 ? 17.047 4.032 -16.194 1.00 91.50 102 GLU A C 1
ATOM 808 O O . GLU A 1 102 ? 17.369 3.013 -16.798 1.00 91.50 102 GLU A O 1
ATOM 813 N N . LEU A 1 103 ? 16.041 4.051 -15.316 1.00 89.38 103 LEU A N 1
ATOM 814 C CA . LEU A 1 103 ? 15.261 2.863 -14.985 1.00 89.38 103 LEU A CA 1
ATOM 815 C C . LEU A 1 103 ? 14.518 2.332 -16.217 1.00 89.38 103 LEU A C 1
ATOM 817 O O . LEU A 1 103 ? 14.539 1.130 -16.468 1.00 89.38 103 LEU A O 1
ATOM 821 N N . ILE A 1 104 ? 13.929 3.223 -17.021 1.00 90.25 104 ILE A N 1
ATOM 822 C CA . ILE A 1 104 ? 13.262 2.858 -18.282 1.00 90.25 104 ILE A CA 1
ATOM 823 C C . ILE A 1 104 ? 14.257 2.217 -19.257 1.00 90.25 104 ILE A C 1
ATOM 825 O O . ILE A 1 104 ? 13.955 1.195 -19.877 1.00 90.25 104 ILE A O 1
ATOM 829 N N . ARG A 1 105 ? 15.463 2.783 -19.381 1.00 91.19 105 ARG A N 1
ATOM 830 C CA . ARG A 1 105 ? 16.512 2.223 -20.238 1.00 91.19 105 ARG A CA 1
ATOM 831 C C . ARG A 1 105 ? 16.928 0.834 -19.766 1.00 91.19 105 ARG A C 1
ATOM 833 O O . ARG A 1 105 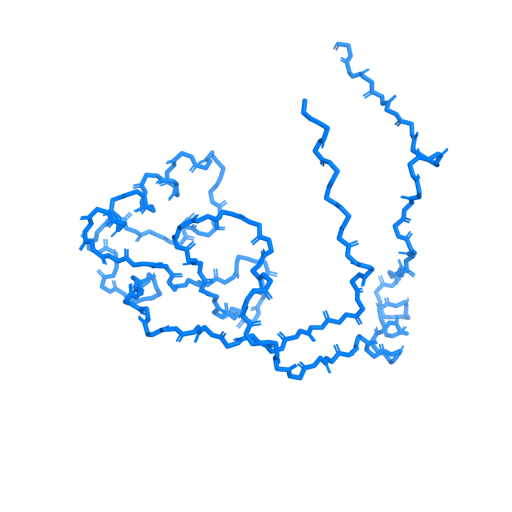? 17.001 -0.069 -20.591 1.00 91.19 105 ARG A O 1
ATOM 840 N N . ARG A 1 106 ? 17.138 0.651 -18.460 1.00 94.31 106 ARG A N 1
ATOM 841 C CA . ARG A 1 106 ? 17.494 -0.645 -17.868 1.00 94.31 106 ARG A CA 1
ATOM 842 C C . ARG A 1 106 ? 16.409 -1.697 -18.073 1.00 94.31 106 ARG A C 1
ATOM 844 O O . ARG A 1 106 ? 16.737 -2.809 -18.463 1.00 94.31 106 ARG A O 1
ATOM 851 N N . LEU A 1 107 ? 15.129 -1.351 -17.913 1.00 92.50 107 LEU A N 1
ATOM 852 C CA . LEU A 1 107 ? 14.014 -2.261 -18.221 1.00 92.50 107 LEU A CA 1
ATOM 853 C C . LEU A 1 107 ? 14.067 -2.763 -19.671 1.00 92.50 107 LEU A C 1
ATOM 855 O O . LEU A 1 107 ? 13.913 -3.961 -19.917 1.00 92.50 107 LEU A O 1
ATOM 859 N N . ARG A 1 108 ? 14.358 -1.868 -20.622 1.00 94.12 108 ARG A N 1
ATOM 860 C CA . ARG A 1 108 ? 14.522 -2.236 -22.033 1.00 94.12 108 ARG A CA 1
ATOM 861 C C . ARG A 1 108 ? 15.731 -3.147 -22.242 1.00 94.12 108 ARG A C 1
ATOM 863 O O . ARG A 1 108 ? 15.603 -4.175 -22.897 1.00 94.12 108 ARG A O 1
ATOM 870 N N . THR A 1 109 ? 16.899 -2.775 -21.722 1.00 96.81 109 THR A N 1
ATOM 871 C CA . THR A 1 109 ? 18.161 -3.468 -22.029 1.00 96.81 109 THR A CA 1
ATOM 872 C C . THR A 1 109 ? 18.356 -4.763 -21.249 1.00 96.81 109 THR A C 1
ATOM 874 O O . THR A 1 109 ? 18.927 -5.706 -21.783 1.00 96.81 109 THR A O 1
ATOM 877 N N . GLU A 1 110 ? 17.914 -4.813 -19.992 1.00 97.19 110 GLU A N 1
ATOM 878 C CA . GLU A 1 110 ? 18.127 -5.947 -19.082 1.00 97.19 110 GLU A CA 1
ATOM 879 C C . GLU A 1 110 ? 16.942 -6.920 -19.089 1.00 97.19 110 GLU A C 1
ATOM 881 O O . GLU A 1 110 ? 17.138 -8.118 -18.900 1.00 97.19 110 GLU A O 1
ATOM 886 N N . CYS A 1 111 ? 15.715 -6.429 -19.309 1.00 95.25 111 CYS A N 1
ATOM 887 C CA . CYS A 1 111 ? 14.502 -7.251 -19.236 1.00 95.25 111 CYS A CA 1
ATOM 888 C C . CYS A 1 111 ? 13.773 -7.402 -20.580 1.00 95.25 111 CYS A C 1
ATOM 890 O O . CYS A 1 111 ? 12.832 -8.186 -20.659 1.00 95.25 111 CYS A O 1
ATOM 892 N N . GLY A 1 112 ? 14.161 -6.656 -21.623 1.00 94.81 112 GLY A N 1
ATOM 893 C CA . GLY A 1 112 ? 13.448 -6.648 -22.906 1.00 94.81 112 GLY A CA 1
ATOM 894 C C . GLY A 1 112 ? 12.049 -6.025 -22.830 1.00 94.81 112 GLY A C 1
ATOM 895 O O . GLY A 1 112 ? 11.224 -6.269 -23.706 1.00 94.81 112 GLY A O 1
ATOM 896 N N . ILE A 1 113 ? 11.761 -5.247 -21.780 1.00 92.50 113 ILE A N 1
ATOM 897 C CA . ILE A 1 113 ? 10.448 -4.638 -21.547 1.00 92.50 113 ILE A CA 1
ATOM 898 C C . ILE A 1 113 ? 10.462 -3.204 -22.074 1.00 92.50 113 ILE A C 1
ATOM 900 O O . ILE A 1 113 ? 11.253 -2.373 -21.623 1.00 92.50 113 ILE A O 1
ATOM 904 N N . GLU A 1 114 ? 9.559 -2.894 -23.002 1.00 90.88 114 GLU A N 1
ATOM 905 C CA . GLU A 1 114 ? 9.368 -1.539 -23.515 1.00 90.88 114 GLU A CA 1
ATOM 906 C C . GLU A 1 114 ? 8.195 -0.845 -22.812 1.00 90.88 114 GLU A C 1
ATOM 908 O O . GLU A 1 114 ? 7.082 -1.366 -22.759 1.00 90.88 114 GLU A O 1
ATOM 913 N N . VAL A 1 115 ? 8.450 0.346 -22.264 1.00 85.56 115 VAL A N 1
ATOM 914 C CA . VAL A 1 115 ? 7.405 1.206 -21.697 1.00 85.56 115 VAL A CA 1
ATOM 915 C C . VAL A 1 115 ? 6.816 2.041 -22.827 1.00 85.56 115 VAL A C 1
ATOM 917 O O . VAL A 1 115 ? 7.511 2.874 -23.409 1.00 85.56 115 VAL A O 1
ATOM 920 N N . VAL A 1 116 ? 5.540 1.818 -23.125 1.00 85.38 116 VAL A N 1
ATOM 921 C CA . VAL A 1 116 ? 4.775 2.567 -24.129 1.00 85.38 116 VAL A CA 1
ATOM 922 C C . VAL A 1 116 ? 3.647 3.342 -23.456 1.00 85.38 116 VAL A C 1
ATOM 924 O O . VAL A 1 116 ? 3.183 2.965 -22.378 1.00 85.38 116 VAL A O 1
ATOM 927 N N . ALA A 1 117 ? 3.206 4.432 -24.083 1.00 80.12 117 ALA A N 1
ATOM 928 C CA . ALA A 1 117 ? 2.038 5.164 -23.609 1.00 80.12 117 ALA A CA 1
ATOM 929 C C . ALA A 1 117 ? 0.796 4.248 -23.620 1.00 80.12 117 ALA A C 1
ATOM 931 O O . ALA A 1 117 ? 0.674 3.414 -24.527 1.00 80.12 117 ALA A O 1
ATOM 932 N N . PRO A 1 118 ? -0.130 4.391 -22.652 1.00 79.31 118 PRO A N 1
ATOM 933 C CA . PRO A 1 118 ? -1.399 3.681 -22.695 1.00 79.31 118 PRO A CA 1
ATOM 934 C C . PRO A 1 118 ? -2.105 3.928 -24.037 1.00 79.31 118 PRO A C 1
ATOM 936 O O . PRO A 1 118 ? -2.127 5.071 -24.507 1.00 79.31 118 PRO A O 1
ATOM 939 N N . PRO A 1 119 ? -2.682 2.891 -24.668 1.00 82.19 119 PRO A N 1
ATOM 940 C CA . PRO A 1 119 ? -3.416 3.070 -25.910 1.00 82.19 119 PRO A CA 1
ATOM 941 C C . PRO A 1 119 ? -4.613 3.995 -25.683 1.00 82.19 119 PRO A C 1
ATOM 943 O O . PRO A 1 119 ? -5.302 3.925 -24.661 1.00 82.19 119 PRO A O 1
ATOM 946 N N . ARG A 1 120 ? -4.875 4.859 -26.658 1.00 83.25 120 ARG A N 1
ATOM 947 C CA . ARG A 1 120 ? -6.082 5.685 -26.677 1.00 83.25 120 ARG A CA 1
ATOM 948 C C . ARG A 1 120 ? -7.301 4.815 -26.966 1.00 83.25 120 ARG A C 1
ATOM 950 O O . ARG A 1 120 ? -7.195 3.757 -27.579 1.00 83.25 120 ARG A O 1
ATOM 957 N N . SER A 1 121 ? -8.479 5.269 -26.542 1.00 81.81 121 SER A N 1
ATOM 958 C CA . SER A 1 121 ? -9.721 4.502 -26.707 1.00 81.81 121 SER A CA 1
ATOM 959 C C . SER A 1 121 ? -10.040 4.159 -28.169 1.00 81.81 121 SER A C 1
ATOM 961 O O . SER A 1 121 ? -10.623 3.113 -28.419 1.00 81.81 121 SER A O 1
ATOM 963 N N . ASP A 1 122 ? -9.628 4.992 -29.129 1.00 87.25 122 ASP A N 1
ATOM 964 C CA . ASP A 1 122 ? -9.767 4.758 -30.577 1.00 87.25 122 ASP A CA 1
ATOM 965 C C . ASP A 1 122 ? -8.799 3.696 -31.133 1.00 87.25 122 ASP A C 1
ATOM 967 O O . ASP A 1 122 ? -8.988 3.206 -32.244 1.00 87.25 122 ASP A O 1
ATOM 971 N N . GLN A 1 123 ? -7.784 3.309 -30.358 1.00 85.62 123 GLN A N 1
ATOM 972 C CA . GLN A 1 123 ? -6.835 2.238 -30.671 1.00 85.62 123 GLN A CA 1
ATOM 973 C C . GLN A 1 123 ? -7.243 0.891 -30.049 1.00 85.62 123 GLN A C 1
ATOM 975 O O . GLN A 1 123 ? -6.577 -0.118 -30.281 1.00 85.62 123 GLN A O 1
ATOM 980 N N . LEU A 1 124 ? -8.314 0.860 -29.247 1.00 86.06 124 LEU A N 1
ATOM 981 C CA . LEU A 1 124 ? -8.805 -0.343 -28.578 1.00 86.06 124 LEU A CA 1
ATOM 982 C C . LEU A 1 124 ? -9.967 -0.965 -29.357 1.00 86.06 124 LEU A C 1
ATOM 984 O O . LEU A 1 124 ? -10.888 -0.278 -29.794 1.00 86.06 124 LEU A O 1
ATOM 988 N N . ARG A 1 125 ? -9.960 -2.295 -29.476 1.00 87.50 125 ARG A N 1
ATOM 989 C CA . ARG A 1 125 ? -11.094 -3.075 -29.982 1.00 87.50 125 ARG A CA 1
ATOM 990 C C . ARG A 1 125 ? -11.618 -3.961 -28.860 1.00 87.50 125 ARG A C 1
ATOM 992 O O . ARG A 1 125 ? -10.874 -4.790 -28.346 1.00 87.50 125 ARG A O 1
ATOM 999 N N . ILE A 1 126 ? -12.889 -3.793 -28.502 1.00 83.94 126 ILE A N 1
ATOM 1000 C CA . ILE A 1 126 ? -13.573 -4.708 -27.585 1.00 83.94 126 ILE A CA 1
ATOM 1001 C C . ILE A 1 126 ? -13.846 -6.004 -28.349 1.00 83.94 126 ILE A C 1
ATOM 1003 O O . ILE A 1 126 ? -14.369 -5.979 -29.467 1.00 83.94 126 ILE A O 1
ATOM 1007 N N . ILE A 1 127 ? -13.436 -7.121 -27.763 1.00 85.50 127 ILE A N 1
ATOM 1008 C CA . ILE A 1 127 ? -13.772 -8.459 -28.234 1.00 85.50 127 ILE A CA 1
ATOM 1009 C C . ILE A 1 127 ? -14.747 -9.005 -27.197 1.00 85.50 127 ILE A C 1
ATOM 1011 O O . ILE A 1 127 ? -14.339 -9.261 -26.067 1.00 85.50 127 ILE A O 1
ATOM 1015 N N . ASP A 1 128 ? -16.023 -9.118 -27.559 1.00 74.19 128 ASP A N 1
ATOM 1016 C CA . ASP A 1 128 ? -16.990 -9.843 -26.737 1.00 74.19 128 ASP A CA 1
ATOM 1017 C C . ASP A 1 128 ? -16.721 -11.345 -26.908 1.00 74.19 128 ASP A C 1
ATOM 1019 O O . ASP A 1 128 ? -16.687 -11.852 -28.033 1.00 74.19 128 ASP A O 1
ATOM 1023 N N . GLU A 1 129 ? -16.475 -12.049 -25.803 1.00 68.00 129 GLU A N 1
ATOM 1024 C CA . GLU A 1 129 ? -16.449 -13.513 -25.801 1.00 68.00 129 GLU A CA 1
ATOM 1025 C C . GLU A 1 129 ? -17.889 -14.038 -25.947 1.00 68.00 129 GLU A C 1
ATOM 1027 O O . GLU A 1 129 ? -18.799 -13.558 -25.269 1.00 68.00 129 GLU A O 1
ATOM 1032 N N . MET A 1 130 ? -18.080 -14.984 -26.877 1.00 45.84 130 MET A N 1
ATOM 1033 C CA . MET A 1 130 ? -19.342 -15.704 -27.115 1.00 45.84 130 MET A CA 1
ATOM 1034 C C . MET A 1 130 ? -19.706 -16.642 -25.966 1.00 45.84 130 MET A C 1
ATOM 1036 O O . MET A 1 130 ? -18.798 -17.362 -25.494 1.00 45.84 130 MET A O 1
#